Protein AF-A0A4R5MGT8-F1 (afdb_monomer_lite)

pLDDT: mean 80.55, std 15.63, range [55.25, 97.19]

Foldseek 3Di:
DPPPVVVVVVVVVVVVVVVLVVQFPDWDAQDWDDDVVDTPDGGDTDGDGPPDDDDDDDDD

Organism: NCBI:txid2528715

Sequence (60 aa):
MNSTSQVNASEAARATAAASSRDAFVRIENVVKKFGDSVAVNNVSLNIAKNELFALLGSS

InterPro domains:
  IPR027417 P-loop containing nucleoside triphosphate hydrolase [G3DSA:3.40.50.300] (1-60)
  IPR027417 P-loop containing nucleoside triphosphate hydrolase [SSF52540] (20-60)

Structure (mmCIF, N/CA/C/O backbone):
data_AF-A0A4R5MGT8-F1
#
_entry.id   AF-A0A4R5MGT8-F1
#
loop_
_atom_site.group_PDB
_atom_site.id
_atom_site.type_symbol
_atom_site.label_atom_id
_atom_site.label_alt_id
_atom_site.label_comp_id
_atom_site.label_asym_id
_atom_site.label_entity_id
_atom_site.label_seq_id
_atom_site.pdbx_PDB_ins_code
_atom_site.Cartn_x
_atom_site.Cartn_y
_atom_site.Cartn_z
_atom_site.occupancy
_atom_site.B_iso_or_equiv
_atom_site.auth_seq_id
_atom_site.auth_comp_id
_atom_site.auth_asym_id
_atom_site.auth_atom_id
_atom_site.pdbx_PDB_model_num
ATOM 1 N N . MET A 1 1 ? 16.600 -22.481 30.091 1.00 55.72 1 MET A N 1
ATOM 2 C CA . MET A 1 1 ? 15.168 -22.221 30.369 1.00 55.72 1 MET A CA 1
ATOM 3 C C . MET A 1 1 ? 14.765 -20.848 29.810 1.00 55.72 1 MET A C 1
ATOM 5 O O . MET A 1 1 ? 14.601 -19.925 30.588 1.00 55.72 1 MET A O 1
ATOM 9 N N . ASN A 1 2 ? 14.656 -20.665 28.481 1.00 55.25 2 ASN A N 1
ATOM 10 C CA . ASN A 1 2 ? 14.254 -19.360 27.902 1.00 55.25 2 ASN A CA 1
ATOM 11 C C . ASN A 1 2 ? 13.405 -19.448 26.610 1.00 55.25 2 ASN A C 1
ATOM 13 O O . ASN A 1 2 ? 13.302 -18.474 25.872 1.00 55.25 2 ASN A O 1
ATOM 17 N N . SER A 1 3 ? 12.797 -20.599 26.305 1.00 61.25 3 SER A N 1
ATOM 18 C CA . SER A 1 3 ? 12.030 -20.758 25.056 1.00 61.25 3 SER A CA 1
ATOM 19 C C . SER A 1 3 ? 10.576 -20.280 25.167 1.00 61.25 3 SER A C 1
ATOM 21 O O . SER A 1 3 ? 10.022 -19.823 24.178 1.00 61.25 3 SER A O 1
ATOM 23 N N . THR A 1 4 ? 9.960 -20.300 26.354 1.00 62.69 4 THR A N 1
ATOM 24 C CA . THR A 1 4 ? 8.521 -19.993 26.515 1.00 62.69 4 THR A CA 1
ATOM 25 C C . THR A 1 4 ? 8.189 -18.499 26.396 1.00 62.69 4 THR A C 1
ATOM 27 O O . THR A 1 4 ? 7.107 -18.144 25.944 1.00 62.69 4 THR A O 1
ATOM 30 N N . SER A 1 5 ? 9.124 -17.606 26.741 1.00 60.56 5 SER A N 1
ATOM 31 C CA . SER A 1 5 ? 8.908 -16.150 26.652 1.00 60.56 5 SER A CA 1
ATOM 32 C C . SER A 1 5 ? 8.883 -15.651 25.199 1.00 60.56 5 SER A C 1
ATOM 34 O O . SER A 1 5 ? 8.063 -14.808 24.838 1.00 60.56 5 SER A O 1
ATOM 36 N N . GLN A 1 6 ? 9.726 -16.224 24.329 1.00 61.12 6 GLN A N 1
ATOM 37 C CA . GLN A 1 6 ? 9.795 -15.812 22.923 1.00 61.12 6 GLN A CA 1
ATOM 38 C C . GLN A 1 6 ? 8.576 -16.261 22.105 1.00 61.12 6 GLN A C 1
ATOM 40 O O . GLN A 1 6 ? 8.127 -15.527 21.226 1.00 61.12 6 GLN A O 1
ATOM 45 N N . VAL A 1 7 ? 8.004 -17.428 22.421 1.00 63.03 7 VAL A N 1
ATOM 46 C CA . VAL A 1 7 ? 6.814 -17.953 21.730 1.00 63.03 7 VAL A CA 1
ATOM 47 C C . VAL A 1 7 ? 5.605 -17.039 21.971 1.00 63.03 7 VAL A C 1
ATOM 49 O O . VAL A 1 7 ? 4.985 -16.588 21.008 1.00 63.03 7 VAL A O 1
ATOM 52 N N . ASN A 1 8 ? 5.362 -16.635 23.223 1.00 70.12 8 ASN A N 1
ATOM 53 C CA . ASN A 1 8 ? 4.240 -15.759 23.589 1.00 70.12 8 ASN A CA 1
ATOM 54 C C . ASN A 1 8 ? 4.328 -14.361 22.947 1.00 70.12 8 ASN A C 1
ATOM 56 O O . ASN A 1 8 ? 3.317 -13.807 22.516 1.00 70.12 8 ASN A O 1
ATOM 60 N N . ALA A 1 9 ? 5.534 -13.789 22.848 1.00 64.19 9 ALA A N 1
ATOM 61 C CA . ALA A 1 9 ? 5.738 -12.490 22.203 1.00 64.19 9 ALA A CA 1
ATOM 62 C C . ALA A 1 9 ? 5.430 -12.536 20.694 1.00 64.19 9 ALA A C 1
ATOM 64 O O . ALA A 1 9 ? 4.839 -11.603 20.149 1.00 64.19 9 ALA A O 1
ATOM 65 N N . SER A 1 10 ? 5.784 -13.640 20.026 1.00 69.75 10 SER A N 1
ATOM 66 C CA . SER A 1 10 ? 5.502 -13.835 18.599 1.00 69.75 10 SER A CA 1
ATOM 67 C C . SER A 1 10 ? 4.012 -14.058 18.306 1.00 69.75 10 SER A C 1
ATOM 69 O O . SER A 1 10 ? 3.500 -13.538 17.314 1.00 69.75 10 SER A O 1
ATOM 71 N N . GLU A 1 11 ? 3.288 -14.755 19.188 1.00 64.25 11 GLU A N 1
ATOM 72 C CA . GLU A 1 11 ? 1.836 -14.937 19.080 1.00 64.25 11 GLU A CA 1
ATOM 73 C C . GLU A 1 11 ? 1.069 -13.641 19.331 1.00 64.25 11 GLU A C 1
ATOM 75 O O . GLU A 1 11 ? 0.156 -13.328 18.571 1.00 64.25 11 GLU A O 1
ATOM 80 N N . ALA A 1 12 ? 1.466 -12.850 20.332 1.00 59.69 12 ALA A N 1
ATOM 81 C CA . ALA A 1 12 ? 0.851 -11.554 20.607 1.00 59.69 12 ALA A CA 1
ATOM 82 C C . ALA A 1 12 ? 1.051 -10.573 19.440 1.00 59.69 12 ALA A C 1
ATOM 84 O O . ALA A 1 12 ? 0.097 -9.940 18.993 1.00 59.69 12 ALA A O 1
ATOM 85 N N . ALA A 1 13 ? 2.263 -10.497 18.878 1.00 61.09 13 ALA A N 1
ATOM 86 C CA . ALA A 1 13 ? 2.534 -9.671 17.701 1.00 61.09 13 ALA A CA 1
ATOM 87 C C . ALA A 1 13 ? 1.719 -10.127 16.476 1.00 61.09 13 ALA A C 1
ATOM 89 O O . ALA A 1 13 ? 1.172 -9.300 15.743 1.00 61.09 13 ALA A O 1
ATOM 90 N N . ARG A 1 14 ? 1.581 -11.445 16.278 1.00 61.78 14 ARG A N 1
ATOM 91 C CA . ARG A 1 14 ? 0.795 -12.020 15.179 1.00 61.78 14 ARG A CA 1
ATOM 92 C C . ARG A 1 14 ? -0.710 -11.829 15.373 1.00 61.78 14 ARG A C 1
ATOM 94 O O . ARG A 1 14 ? -1.407 -11.595 14.392 1.00 61.78 14 ARG A O 1
ATOM 101 N N . ALA A 1 15 ? -1.206 -11.877 16.608 1.00 58.66 15 ALA A N 1
ATOM 102 C CA . ALA A 1 15 ? -2.598 -11.594 16.946 1.00 58.66 15 ALA A CA 1
ATOM 103 C C . ALA A 1 15 ? -2.947 -10.116 16.720 1.00 58.66 15 ALA A C 1
ATOM 105 O O . ALA A 1 15 ? -3.985 -9.830 16.130 1.00 58.66 15 ALA A O 1
ATOM 106 N N . THR A 1 16 ? -2.060 -9.182 17.079 1.00 59.56 16 THR A N 1
ATOM 107 C CA . THR A 1 16 ? -2.236 -7.748 16.787 1.00 59.56 16 THR A CA 1
ATOM 108 C C . THR A 1 16 ? -2.203 -7.469 15.279 1.00 59.56 16 THR A C 1
ATOM 110 O O . THR A 1 16 ? -3.043 -6.730 14.768 1.00 59.56 16 THR A O 1
ATOM 113 N N . ALA A 1 17 ? -1.301 -8.120 14.535 1.00 59.97 17 ALA A N 1
ATOM 114 C CA . ALA A 1 17 ? -1.249 -8.026 13.073 1.00 59.97 17 ALA A CA 1
ATOM 115 C C . ALA A 1 17 ? -2.462 -8.678 12.372 1.00 59.97 17 ALA A C 1
ATOM 117 O O . ALA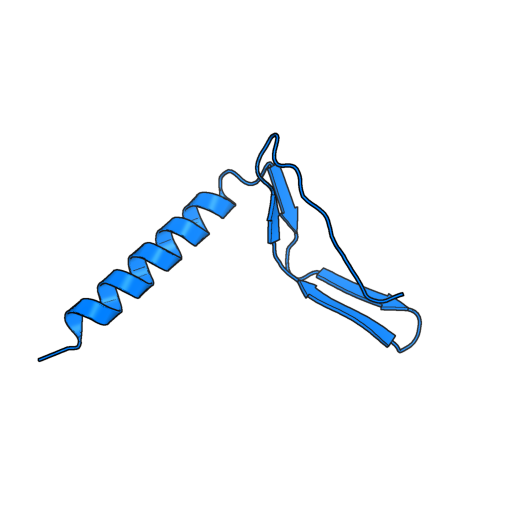 A 1 17 ? -2.876 -8.236 11.304 1.00 59.97 17 ALA A O 1
ATOM 118 N N . ALA A 1 18 ? -3.051 -9.722 12.964 1.00 56.69 18 ALA A N 1
ATOM 119 C CA . ALA A 1 18 ? -4.262 -10.371 12.460 1.00 56.69 18 ALA A CA 1
ATOM 120 C C . ALA A 1 18 ? -5.557 -9.642 12.868 1.00 56.69 18 ALA A C 1
ATOM 122 O O . ALA A 1 18 ? -6.577 -9.778 12.196 1.00 56.69 18 ALA A O 1
ATOM 123 N N . ALA A 1 19 ? -5.539 -8.874 13.959 1.00 56.16 19 ALA A N 1
ATOM 124 C CA . ALA A 1 19 ? -6.641 -7.996 14.340 1.00 56.16 19 ALA A CA 1
ATOM 125 C C . ALA A 1 19 ? -6.704 -6.764 13.422 1.00 56.16 19 ALA A C 1
ATOM 127 O O . ALA A 1 19 ? -7.783 -6.409 12.955 1.00 56.16 19 ALA A O 1
ATOM 128 N N . SER A 1 20 ? -5.552 -6.183 13.058 1.00 59.06 20 SER A N 1
ATOM 129 C CA . SER A 1 20 ? -5.501 -5.042 12.130 1.00 59.06 20 SER A CA 1
ATOM 130 C C . SER A 1 20 ? -5.966 -5.375 10.706 1.00 59.06 20 SER A C 1
ATOM 132 O O . SER A 1 20 ? -6.329 -4.470 9.959 1.00 59.06 20 SER A O 1
ATOM 134 N N . SER A 1 21 ? -5.982 -6.655 10.312 1.00 60.12 21 SER A N 1
ATOM 135 C CA . SER A 1 21 ? -6.419 -7.074 8.975 1.00 60.12 21 SER A CA 1
ATOM 136 C C . SER A 1 21 ? -7.929 -7.257 8.832 1.00 60.12 21 SER A C 1
ATOM 138 O O . SER A 1 21 ? -8.436 -7.105 7.722 1.00 60.12 21 SER A O 1
ATOM 140 N N . ARG A 1 22 ? -8.666 -7.542 9.917 1.00 65.12 22 ARG A N 1
ATOM 141 C CA . ARG A 1 22 ? -10.140 -7.629 9.870 1.00 65.12 22 ARG A CA 1
ATOM 142 C C . ARG A 1 22 ? -10.824 -6.263 9.941 1.00 65.12 22 ARG A C 1
ATOM 144 O O . ARG A 1 22 ? -11.906 -6.123 9.382 1.00 65.12 22 ARG A O 1
ATOM 151 N N . ASP A 1 23 ? -10.162 -5.276 10.543 1.00 75.06 23 ASP A N 1
ATOM 152 C CA . ASP A 1 23 ? -10.662 -3.900 10.699 1.00 75.06 23 ASP A CA 1
ATOM 153 C C . ASP A 1 23 ? -10.029 -2.901 9.706 1.00 75.06 23 ASP A C 1
ATOM 155 O O . ASP A 1 23 ? -10.179 -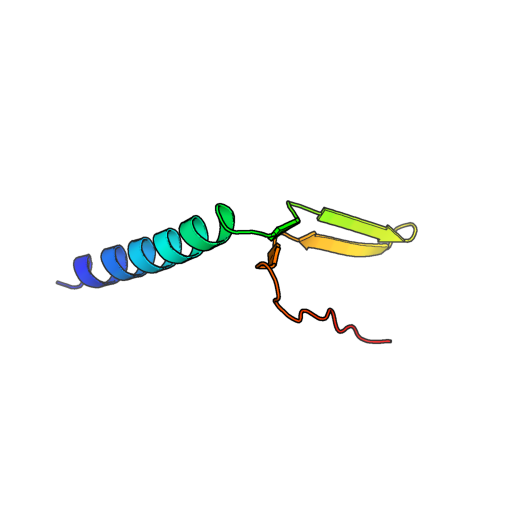1.682 9.839 1.00 75.06 23 ASP A O 1
ATOM 159 N N . ALA A 1 24 ? -9.323 -3.398 8.686 1.00 87.50 24 ALA A N 1
ATOM 160 C CA . ALA A 1 24 ? -8.733 -2.563 7.646 1.00 87.50 24 ALA A CA 1
ATOM 161 C C . ALA A 1 24 ? -9.831 -1.896 6.797 1.00 87.50 24 ALA A C 1
ATOM 163 O O . ALA A 1 24 ? -10.605 -2.569 6.116 1.00 87.50 24 ALA A O 1
ATOM 164 N N . PHE A 1 25 ? -9.874 -0.563 6.794 1.00 93.62 25 PHE A N 1
ATOM 165 C CA . PHE A 1 25 ? -10.749 0.209 5.909 1.00 93.62 25 PHE A CA 1
ATOM 166 C C . PHE A 1 25 ? -10.200 0.261 4.481 1.00 93.62 25 PHE A C 1
ATOM 168 O O . PHE A 1 25 ? -10.957 0.177 3.517 1.00 93.62 25 PHE A O 1
ATOM 175 N N . VAL A 1 26 ? -8.875 0.337 4.348 1.00 93.31 26 VAL A N 1
ATOM 176 C CA . VAL A 1 26 ? -8.155 0.102 3.093 1.00 93.31 26 VAL A CA 1
ATOM 177 C C . VAL A 1 26 ? -7.147 -1.014 3.328 1.00 93.31 26 VAL A C 1
ATOM 179 O O . VAL A 1 26 ? -6.368 -0.960 4.276 1.00 93.31 26 VAL A O 1
ATOM 182 N N . ARG A 1 27 ? -7.148 -2.019 2.450 1.00 93.50 27 ARG A N 1
ATOM 183 C CA . ARG A 1 27 ? -6.210 -3.145 2.479 1.00 93.50 27 ARG A CA 1
ATOM 184 C C . ARG A 1 27 ? -5.438 -3.195 1.167 1.00 93.50 27 ARG A C 1
ATOM 186 O O . ARG A 1 27 ? 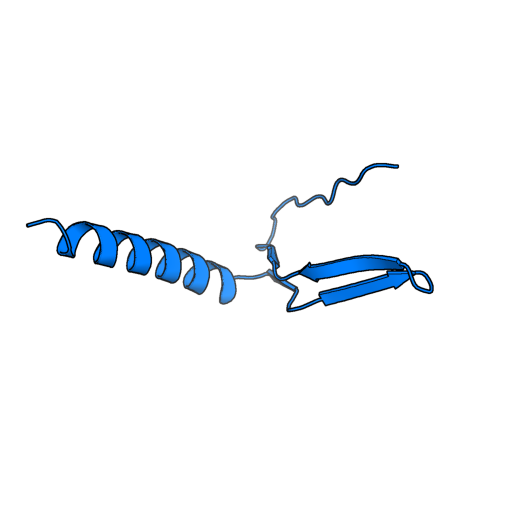-6.035 -3.254 0.094 1.00 93.50 27 ARG A O 1
ATOM 193 N N . ILE A 1 28 ? -4.117 -3.160 1.269 1.00 93.12 28 ILE A N 1
ATOM 194 C CA . ILE A 1 28 ? -3.166 -3.290 0.165 1.00 93.12 28 ILE A CA 1
ATOM 195 C C . ILE A 1 28 ? -2.449 -4.618 0.362 1.00 93.12 28 ILE A C 1
ATOM 197 O O . ILE A 1 28 ? -1.941 -4.888 1.450 1.00 93.12 28 ILE A O 1
ATOM 201 N N . GLU A 1 29 ? -2.392 -5.437 -0.684 1.00 95.06 29 GLU A N 1
ATOM 202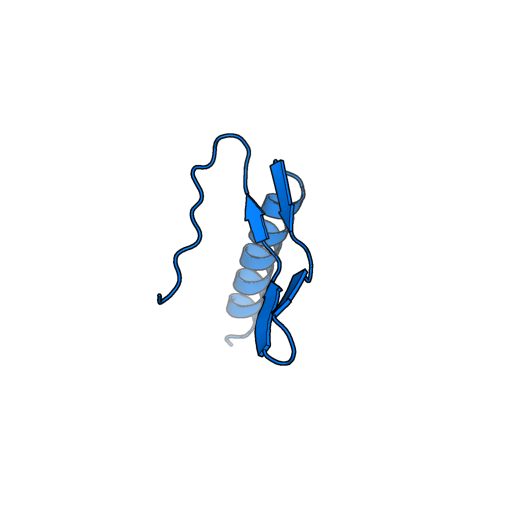 C CA . GLU A 1 29 ? -1.789 -6.766 -0.615 1.00 95.06 29 GLU A CA 1
ATOM 203 C C . GLU A 1 29 ? -0.851 -7.002 -1.781 1.00 95.06 29 GLU A C 1
ATOM 205 O O . GLU A 1 29 ? -1.257 -6.929 -2.941 1.00 95.06 29 GLU A O 1
ATOM 210 N N . ASN A 1 30 ? 0.401 -7.310 -1.446 1.00 96.62 30 ASN A N 1
ATOM 211 C CA . ASN A 1 30 ? 1.420 -7.797 -2.365 1.00 96.62 30 ASN A CA 1
ATOM 212 C C . ASN A 1 30 ? 1.564 -6.913 -3.614 1.00 96.62 30 ASN A C 1
ATOM 214 O O . ASN A 1 30 ? 1.834 -7.395 -4.714 1.00 96.62 30 ASN A O 1
ATOM 218 N N . VAL A 1 31 ? 1.385 -5.600 -3.449 1.00 95.75 31 VAL A N 1
ATOM 219 C CA . VAL A 1 31 ? 1.383 -4.663 -4.568 1.00 95.75 31 VAL A CA 1
ATOM 220 C C . VAL A 1 31 ? 2.800 -4.463 -5.080 1.00 95.75 31 VAL A C 1
ATOM 222 O O . VAL A 1 31 ? 3.745 -4.239 -4.320 1.00 95.75 31 VAL A O 1
ATOM 225 N N . VAL A 1 32 ? 2.925 -4.504 -6.405 1.00 96.88 32 VAL A N 1
ATOM 226 C CA . VAL A 1 32 ? 4.135 -4.167 -7.148 1.00 96.88 32 VAL A CA 1
ATOM 227 C C . VAL A 1 32 ? 3.802 -3.040 -8.121 1.00 96.88 32 VAL A C 1
ATOM 229 O O . VAL A 1 32 ? 2.820 -3.118 -8.859 1.00 96.88 32 VAL A O 1
ATOM 232 N N . LYS A 1 33 ? 4.637 -1.999 -8.161 1.00 95.06 33 LYS A N 1
ATOM 233 C CA . LYS A 1 33 ? 4.546 -0.903 -9.132 1.00 95.06 33 LYS A CA 1
ATOM 234 C C . LYS A 1 33 ? 5.862 -0.776 -9.878 1.00 95.06 33 LYS A C 1
ATOM 236 O O . LYS A 1 33 ? 6.916 -0.632 -9.261 1.00 95.06 33 LYS A O 1
ATOM 241 N N . LYS A 1 34 ? 5.774 -0.781 -11.208 1.00 97.19 34 LYS A N 1
ATOM 242 C CA . LYS A 1 34 ? 6.906 -0.577 -12.112 1.00 97.19 34 LYS A CA 1
ATOM 243 C C . LYS A 1 34 ? 6.720 0.672 -12.972 1.00 97.19 34 LYS A C 1
ATOM 245 O O . LYS A 1 34 ? 5.588 1.002 -13.336 1.00 97.19 34 LYS A O 1
ATOM 250 N N . PHE A 1 35 ? 7.830 1.323 -13.302 1.00 95.56 35 PHE A N 1
ATOM 251 C CA . PHE A 1 35 ? 7.939 2.383 -14.302 1.00 95.56 35 PHE A CA 1
ATOM 252 C C . PHE A 1 35 ? 9.012 1.964 -15.311 1.00 95.56 35 PHE A C 1
ATOM 254 O O . PHE A 1 35 ? 10.206 2.036 -15.021 1.00 95.56 35 PHE A O 1
ATOM 261 N N . GLY A 1 36 ? 8.578 1.456 -16.468 1.00 96.12 36 GLY A N 1
ATOM 262 C CA . GLY A 1 36 ? 9.467 0.724 -17.374 1.00 96.12 36 GLY A CA 1
ATOM 263 C C . GLY A 1 36 ? 10.097 -0.469 -16.653 1.00 96.12 36 GLY A C 1
ATOM 264 O O . GLY A 1 36 ? 9.389 -1.258 -16.020 1.00 96.12 36 GLY A O 1
ATOM 265 N N . ASP A 1 37 ? 11.425 -0.541 -16.690 1.00 96.88 37 ASP A N 1
ATOM 266 C CA . ASP A 1 37 ? 12.201 -1.601 -16.038 1.00 96.88 37 ASP A CA 1
ATOM 267 C C . ASP A 1 37 ? 12.435 -1.358 -14.536 1.00 96.88 37 ASP A C 1
ATOM 269 O O . ASP A 1 37 ? 12.848 -2.266 -13.814 1.00 96.88 37 ASP A O 1
ATOM 273 N N . SER A 1 38 ? 12.145 -0.153 -14.033 1.00 95.88 38 SER A N 1
ATOM 274 C CA . SER A 1 38 ? 12.347 0.192 -12.624 1.00 95.88 38 SER A CA 1
ATOM 275 C C . SER A 1 38 ? 11.180 -0.274 -11.755 1.00 95.88 38 SER A C 1
ATOM 277 O O . SER A 1 38 ? 10.015 -0.016 -12.067 1.00 95.88 38 SER A O 1
ATOM 279 N N . VAL A 1 39 ? 11.480 -0.928 -10.631 1.00 96.00 39 VAL A N 1
ATOM 280 C CA . VAL A 1 39 ? 10.489 -1.338 -9.627 1.00 96.00 39 VAL A CA 1
ATOM 281 C C . VAL A 1 39 ? 10.445 -0.293 -8.514 1.00 96.00 39 VAL A C 1
ATOM 283 O O . VAL A 1 39 ? 11.329 -0.250 -7.666 1.00 96.00 39 VAL A O 1
ATOM 286 N N . ALA A 1 40 ? 9.402 0.534 -8.505 1.00 93.31 40 ALA A N 1
ATOM 287 C CA . ALA A 1 40 ? 9.216 1.580 -7.497 1.00 93.31 40 ALA A CA 1
ATOM 288 C C . ALA A 1 40 ? 8.496 1.086 -6.236 1.00 93.31 40 ALA A C 1
ATOM 290 O O . ALA A 1 40 ? 8.692 1.630 -5.156 1.00 93.31 40 ALA A O 1
ATOM 291 N N . VAL A 1 41 ? 7.662 0.054 -6.361 1.00 94.31 41 VAL A N 1
ATOM 292 C CA . VAL A 1 41 ? 7.015 -0.610 -5.222 1.00 94.31 41 VAL A CA 1
ATOM 293 C C . VAL A 1 41 ? 7.180 -2.106 -5.419 1.00 94.31 41 VAL A C 1
ATOM 295 O O . VAL A 1 41 ? 6.889 -2.604 -6.506 1.00 94.31 41 VAL A O 1
ATOM 298 N N . ASN A 1 42 ? 7.644 -2.824 -4.396 1.00 96.56 42 ASN A N 1
ATOM 299 C CA . ASN A 1 42 ? 7.884 -4.262 -4.476 1.00 96.56 42 ASN A CA 1
ATOM 300 C C . ASN A 1 42 ? 7.258 -4.999 -3.289 1.00 96.56 42 ASN A C 1
ATOM 302 O O . ASN A 1 42 ? 7.718 -4.843 -2.161 1.00 96.56 42 ASN A O 1
ATOM 306 N N . ASN A 1 43 ? 6.243 -5.819 -3.565 1.00 96.81 43 ASN A N 1
ATOM 307 C CA . ASN A 1 43 ? 5.566 -6.682 -2.600 1.00 96.81 43 ASN A CA 1
ATOM 308 C C . ASN A 1 43 ? 5.129 -5.947 -1.319 1.00 96.81 43 ASN A C 1
ATOM 310 O O . ASN A 1 43 ? 5.393 -6.393 -0.202 1.00 96.81 43 ASN A O 1
ATOM 314 N N . VAL A 1 44 ? 4.471 -4.800 -1.484 1.00 94.06 44 VAL A N 1
ATOM 315 C CA . VAL A 1 44 ? 3.974 -4.013 -0.352 1.00 94.06 44 VAL A CA 1
ATOM 316 C C . VAL A 1 44 ? 2.585 -4.493 0.049 1.00 94.06 44 VAL A C 1
ATOM 318 O O . VAL A 1 44 ? 1.672 -4.522 -0.777 1.00 94.06 44 VAL A O 1
ATOM 321 N N . SER A 1 45 ? 2.433 -4.822 1.332 1.00 92.06 45 SER A N 1
ATOM 322 C CA . SER A 1 45 ? 1.145 -5.081 1.975 1.00 92.06 45 SER A CA 1
ATOM 323 C C . SER A 1 45 ? 0.988 -4.165 3.184 1.00 92.06 45 SER A C 1
ATOM 325 O O . SER A 1 45 ? 1.893 -4.095 4.015 1.00 92.06 45 SER A O 1
ATOM 327 N N . LEU A 1 46 ? -0.139 -3.462 3.286 1.00 91.56 46 LEU A N 1
ATOM 328 C CA . LEU A 1 46 ? -0.453 -2.595 4.423 1.00 91.56 46 LEU A CA 1
ATOM 329 C C . LEU A 1 46 ? -1.966 -2.477 4.626 1.00 91.56 46 LEU A C 1
ATOM 331 O O . LEU A 1 46 ? -2.742 -2.594 3.678 1.00 91.56 46 LEU A O 1
ATOM 335 N N . ASN A 1 47 ? -2.364 -2.214 5.866 1.00 92.00 47 ASN A N 1
ATOM 336 C CA . ASN A 1 47 ? -3.744 -1.956 6.260 1.00 92.00 47 ASN A CA 1
ATOM 337 C C . ASN A 1 47 ? -3.837 -0.526 6.786 1.00 92.00 47 ASN A C 1
ATOM 339 O O . ASN A 1 47 ? -2.979 -0.117 7.563 1.00 92.00 47 ASN A O 1
ATOM 343 N N . ILE A 1 48 ? -4.872 0.200 6.378 1.00 91.44 48 ILE A N 1
ATOM 344 C CA . ILE A 1 48 ? -5.200 1.539 6.876 1.00 91.44 48 ILE A CA 1
ATOM 345 C C . ILE A 1 48 ? -6.571 1.443 7.534 1.00 91.44 48 ILE A C 1
ATOM 347 O O . ILE A 1 48 ? -7.532 0.979 6.910 1.00 91.44 48 ILE A O 1
ATOM 351 N N . ALA A 1 49 ? -6.669 1.849 8.793 1.00 92.06 49 ALA A N 1
ATOM 352 C CA . ALA A 1 49 ? -7.907 1.841 9.551 1.00 92.06 49 ALA A CA 1
ATOM 353 C C . ALA A 1 49 ? -8.852 2.969 9.109 1.00 92.06 49 ALA A C 1
ATOM 355 O O . ALA A 1 49 ? -8.476 3.950 8.461 1.00 92.06 49 ALA A O 1
ATOM 356 N N . LYS A 1 50 ? -10.129 2.840 9.471 1.00 90.06 50 LYS A N 1
ATOM 357 C CA . LYS A 1 50 ? -11.115 3.888 9.202 1.00 90.06 50 LYS A CA 1
ATOM 358 C C . LYS A 1 50 ? -10.740 5.148 9.992 1.00 90.06 50 LYS A C 1
ATOM 360 O O . LYS A 1 50 ? -10.478 5.062 11.186 1.00 90.06 50 LYS A O 1
ATOM 365 N N . ASN A 1 51 ? -10.770 6.310 9.336 1.00 92.81 51 ASN A N 1
ATOM 366 C CA . ASN A 1 51 ? -10.391 7.617 9.896 1.00 92.81 51 ASN A CA 1
ATOM 367 C C . ASN A 1 51 ? -8.895 7.764 10.254 1.00 92.81 51 ASN A C 1
ATOM 369 O O . ASN A 1 51 ? -8.529 8.707 10.954 1.00 92.81 51 ASN A O 1
ATOM 373 N N . GLU A 1 52 ? -8.028 6.869 9.776 1.00 90.25 52 GLU A N 1
ATOM 374 C CA . GLU A 1 52 ? -6.579 7.008 9.921 1.00 90.25 52 GLU A CA 1
ATOM 375 C C . GLU A 1 52 ? -6.023 7.994 8.882 1.00 90.25 52 GLU A C 1
ATOM 377 O O . GLU A 1 52 ? -6.304 7.883 7.686 1.00 90.25 52 GLU A O 1
ATOM 382 N N . LEU A 1 53 ? -5.216 8.960 9.332 1.00 92.12 53 LEU A N 1
ATOM 383 C CA . LEU A 1 53 ? -4.421 9.791 8.434 1.00 92.12 53 LEU A CA 1
ATOM 384 C C . LEU A 1 53 ? -3.119 9.056 8.107 1.00 92.12 53 LEU A C 1
ATOM 386 O O . LEU A 1 53 ? -2.252 8.915 8.965 1.00 92.12 53 LEU A O 1
ATOM 390 N N . PHE A 1 54 ? -2.980 8.634 6.854 1.00 91.50 54 PHE A N 1
ATOM 391 C CA . PHE A 1 54 ? -1.813 7.913 6.356 1.00 91.50 54 PHE A CA 1
ATOM 392 C C . PHE A 1 54 ? -1.165 8.666 5.188 1.00 91.50 54 PHE A C 1
ATOM 394 O O . PHE A 1 54 ? -1.864 9.206 4.329 1.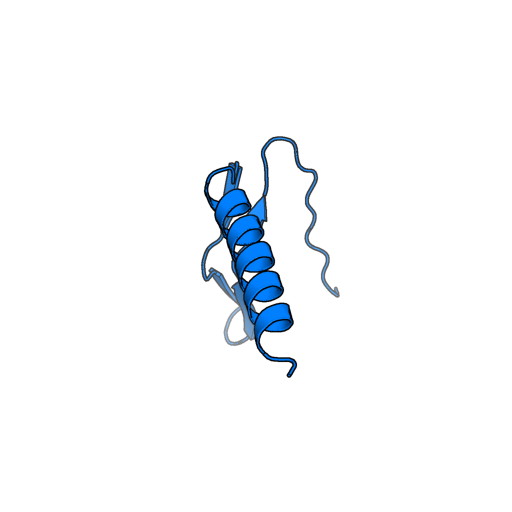00 91.50 54 PHE A O 1
ATOM 401 N N . ALA A 1 55 ? 0.170 8.687 5.133 1.00 91.94 55 ALA A N 1
ATOM 402 C CA . ALA A 1 55 ? 0.926 9.317 4.053 1.00 91.94 55 ALA A CA 1
ATOM 403 C C . ALA A 1 55 ? 2.113 8.447 3.621 1.00 91.94 55 ALA A C 1
ATOM 405 O O . ALA A 1 55 ? 2.827 7.888 4.452 1.00 91.94 55 ALA A O 1
ATOM 406 N N . LEU A 1 56 ? 2.344 8.380 2.308 1.00 88.38 56 LEU A N 1
ATOM 407 C CA . LEU A 1 56 ? 3.549 7.798 1.723 1.00 88.38 56 LEU A CA 1
ATOM 408 C C . LEU A 1 56 ? 4.533 8.924 1.407 1.00 88.38 56 LEU A C 1
ATOM 410 O O . LEU A 1 56 ? 4.204 9.834 0.648 1.00 88.38 56 LEU A O 1
ATOM 414 N N . LEU A 1 57 ? 5.736 8.848 1.972 1.00 88.12 57 LEU A N 1
ATOM 415 C CA . LEU A 1 57 ? 6.836 9.766 1.684 1.00 88.12 57 LEU A CA 1
ATOM 416 C C . LEU A 1 57 ? 7.914 9.013 0.902 1.00 88.12 57 LEU A C 1
ATOM 418 O O . LEU A 1 57 ? 8.264 7.888 1.255 1.00 88.12 57 LEU A O 1
ATOM 422 N N . GLY A 1 58 ? 8.440 9.630 -0.151 1.00 84.50 58 GLY A N 1
ATOM 423 C CA . GLY A 1 58 ? 9.521 9.082 -0.968 1.00 84.50 58 GLY A CA 1
ATOM 424 C C . GLY A 1 58 ? 10.564 10.150 -1.277 1.00 84.50 58 GLY A C 1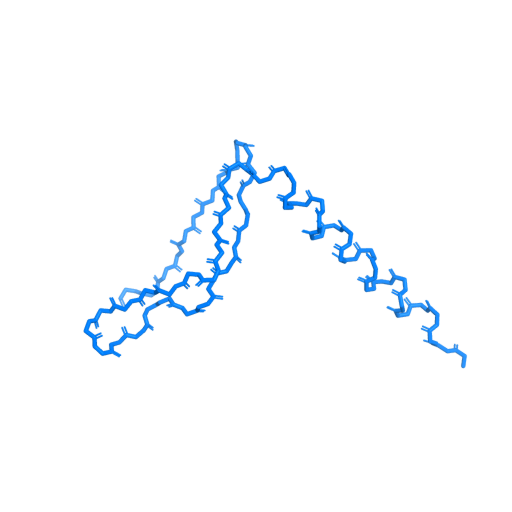
ATOM 425 O O . GLY A 1 58 ? 10.269 11.343 -1.214 1.00 84.50 58 GLY A O 1
ATOM 426 N N . SER A 1 59 ? 11.786 9.721 -1.595 1.00 80.50 59 SER A N 1
ATOM 427 C CA . SER A 1 59 ? 12.801 10.602 -2.179 1.00 80.50 59 SER A CA 1
ATOM 428 C C . SER A 1 59 ? 12.325 11.106 -3.546 1.00 80.50 59 SER A C 1
ATOM 430 O O . SER A 1 59 ? 11.763 10.318 -4.311 1.00 80.50 59 SER A O 1
ATOM 432 N N . SER A 1 60 ? 12.533 12.399 -3.822 1.00 69.44 60 SER A N 1
ATOM 433 C CA . SER A 1 60 ? 12.233 13.014 -5.125 1.00 69.44 60 SER A CA 1
ATOM 434 C C . SER A 1 60 ? 13.198 12.571 -6.217 1.00 69.44 60 SER A C 1
ATOM 436 O O . SER A 1 60 ? 14.340 12.187 -5.885 1.00 69.44 60 SER A O 1
#

Secondary structure (DSSP, 8-state):
--HHHHHHHHHHHHHHHHHHHHSEEEEEEEEEEEETTEEEEEEEEEEEETT---------

Radius of gyration: 16.44 Å; chains: 1; bounding box: 26×35×48 Å